Protein AF-K1RQ44-F1 (afdb_monomer_lite)

Organism: NCBI:txid408170

InterPro domains:
  IPR000559 Formate-tetrahydrofolate ligase, FTHFS [PF01268] (1-131)
  IPR027417 P-loop containing nucleoside triphosphate hydrolase [SSF52540] (2-132)

Radius of gyration: 17.55 Å; chains: 1; bounding box: 46×33×52 Å

Sequence (149 aa):
MAALLDNHIQQGNDLDIDTRQIVWKRCEDMNDRVLRNIVVGLGNKTDGFVREDHFVITVASEIMAILCLADDMKDLKERLSRIVVAYNYQGEPVTAGQLKAVGAMAALLKDAIKPNLIQTLEHTPALVHGGRLPTSLTDVTPSELLRQP

pLDDT: mean 89.93, std 17.21, range [30.59, 98.38]

Secondary structure (DSSP, 8-state):
-HHHHHHHHHTT-TT-EEEEEE-PPEEESS--SGGGSEEES-SSTTS---EEE-EEEGGGSHHHHHHHH-SSHHHHHHHHHH-EEEEETTSPEEETTTTT-HHHHHHHTTTTTSPEEEE-TT--EEEE-----TTSSSS--HHHHTT--

Structure (mmCIF, N/CA/C/O backbone):
data_AF-K1RQ44-F1
#
_entry.id   AF-K1RQ44-F1
#
loop_
_atom_site.group_PDB
_atom_site.id
_atom_site.type_symbol
_atom_site.label_atom_id
_atom_site.label_alt_id
_atom_site.label_comp_id
_atom_site.label_asym_id
_atom_site.label_entity_id
_atom_site.label_seq_id
_atom_site.pdbx_PDB_ins_code
_atom_site.Cartn_x
_atom_site.Cartn_y
_atom_site.Cartn_z
_atom_site.occupancy
_atom_site.B_iso_or_equiv
_atom_site.auth_seq_id
_atom_site.auth_comp_id
_atom_site.auth_asym_id
_atom_site.auth_atom_id
_atom_site.pdbx_PDB_model_num
ATOM 1 N N . MET A 1 1 ? 2.047 1.787 3.951 1.00 93.69 1 MET A N 1
ATOM 2 C CA . MET A 1 1 ? 0.630 2.203 4.002 1.00 93.69 1 MET A CA 1
ATOM 3 C C . MET A 1 1 ? -0.096 1.596 5.198 1.00 93.69 1 MET A C 1
ATOM 5 O O . MET A 1 1 ? -0.408 2.357 6.097 1.00 93.69 1 MET A O 1
ATOM 9 N N . ALA A 1 2 ? -0.279 0.269 5.277 1.00 96.06 2 ALA A N 1
ATOM 10 C CA . ALA A 1 2 ? -1.012 -0.396 6.374 1.00 96.06 2 ALA A CA 1
ATOM 11 C C . ALA A 1 2 ? -0.629 0.090 7.789 1.00 96.06 2 ALA A C 1
ATOM 13 O O . ALA A 1 2 ? -1.496 0.480 8.558 1.00 96.06 2 ALA A O 1
ATOM 14 N N . ALA A 1 3 ? 0.672 0.183 8.091 1.00 96.38 3 ALA A N 1
ATOM 15 C CA . ALA A 1 3 ? 1.144 0.691 9.383 1.00 96.38 3 ALA A CA 1
ATOM 16 C C . ALA A 1 3 ? 0.717 2.145 9.682 1.00 96.38 3 ALA A C 1
ATOM 18 O O . ALA A 1 3 ? 0.407 2.464 10.823 1.00 96.38 3 ALA A O 1
ATOM 19 N N . LEU A 1 4 ? 0.671 3.025 8.671 1.00 97.12 4 LEU A N 1
ATOM 20 C CA . LEU A 1 4 ? 0.199 4.407 8.846 1.00 97.12 4 LEU A CA 1
ATOM 21 C C . LEU A 1 4 ? -1.306 4.455 9.111 1.00 97.12 4 LEU A C 1
ATOM 23 O O . LEU A 1 4 ? -1.746 5.282 9.900 1.00 97.12 4 LEU A O 1
ATOM 27 N N . LEU A 1 5 ? -2.075 3.569 8.473 1.00 97.06 5 LEU A N 1
ATOM 28 C CA . LEU A 1 5 ? -3.517 3.463 8.680 1.00 97.06 5 LEU A CA 1
ATOM 29 C C . LEU A 1 5 ? -3.841 3.016 10.110 1.00 97.06 5 LEU A C 1
ATOM 31 O O . LEU A 1 5 ? -4.581 3.708 10.801 1.00 97.06 5 LEU A O 1
ATOM 35 N N . ASP A 1 6 ? -3.235 1.925 10.586 1.00 96.31 6 ASP A N 1
ATOM 36 C CA . ASP A 1 6 ? -3.486 1.454 11.955 1.00 96.31 6 ASP A CA 1
ATOM 37 C C . ASP A 1 6 ? -2.969 2.465 12.998 1.00 96.31 6 ASP A C 1
ATOM 39 O O . ASP A 1 6 ? -3.625 2.699 14.011 1.00 96.31 6 ASP A O 1
ATOM 43 N N . ASN A 1 7 ? -1.843 3.141 12.729 1.00 96.19 7 ASN A N 1
ATOM 44 C CA . ASN A 1 7 ? -1.347 4.204 13.604 1.00 96.19 7 ASN A CA 1
ATOM 45 C C . ASN A 1 7 ? -2.284 5.423 13.641 1.00 96.19 7 ASN A C 1
ATOM 47 O O . ASN A 1 7 ? -2.490 5.989 14.707 1.00 96.19 7 ASN A O 1
ATOM 51 N N . HIS A 1 8 ? -2.871 5.832 12.513 1.00 97.25 8 HIS A N 1
ATOM 52 C CA . HIS A 1 8 ? -3.859 6.920 12.490 1.00 97.25 8 HIS A CA 1
ATOM 53 C C . HIS A 1 8 ? -5.060 6.604 13.383 1.00 97.25 8 HIS A C 1
ATOM 55 O O . HIS A 1 8 ? -5.479 7.439 14.184 1.00 97.25 8 HIS A O 1
ATOM 61 N N . ILE A 1 9 ? -5.560 5.370 13.298 1.00 96.44 9 ILE A N 1
ATOM 62 C CA . ILE A 1 9 ? -6.662 4.895 14.138 1.00 96.44 9 ILE A CA 1
ATOM 63 C C . ILE A 1 9 ? -6.239 4.900 15.618 1.00 96.44 9 ILE A C 1
ATOM 65 O O . ILE A 1 9 ? -6.973 5.398 16.468 1.00 96.44 9 ILE A O 1
ATOM 69 N N . GLN A 1 10 ? -5.026 4.428 15.927 1.00 95.31 10 GLN A N 1
ATOM 70 C CA . GLN A 1 10 ? -4.479 4.410 17.290 1.00 95.31 10 GLN A CA 1
ATOM 71 C C . GLN A 1 10 ? -4.344 5.804 17.920 1.00 95.31 10 GLN A C 1
ATOM 73 O O . GLN A 1 10 ? -4.559 5.955 19.121 1.00 95.31 10 GLN A O 1
ATOM 78 N N . GLN A 1 11 ? -3.968 6.815 17.134 1.00 95.44 11 GLN A N 1
ATOM 79 C CA . GLN A 1 11 ? -3.633 8.153 17.637 1.00 95.44 11 GLN A CA 1
ATOM 80 C C . GLN A 1 11 ? -4.834 9.102 17.766 1.00 95.44 11 GLN A C 1
ATOM 82 O O . GLN A 1 11 ? -4.649 10.253 18.152 1.00 95.44 11 GLN A O 1
ATOM 87 N N . GLY A 1 12 ? -6.051 8.642 17.473 1.00 94.81 12 GLY A N 1
ATOM 88 C CA . GLY A 1 12 ? -7.263 9.454 17.625 1.00 94.81 12 GLY A CA 1
ATOM 89 C C . GLY A 1 12 ? -8.326 9.203 16.565 1.00 94.81 12 GLY A C 1
ATOM 90 O O . GLY A 1 12 ? -9.487 9.512 16.803 1.00 94.81 12 GLY A O 1
ATOM 91 N N . ASN A 1 13 ? -7.953 8.582 15.440 1.00 96.75 13 ASN A N 1
ATOM 92 C CA . ASN A 1 13 ? -8.856 8.280 14.334 1.00 96.75 13 ASN A CA 1
ATOM 93 C C . ASN A 1 13 ? -9.633 9.507 13.818 1.00 96.75 13 ASN A C 1
ATOM 95 O O . ASN A 1 13 ? -10.821 9.407 13.544 1.00 96.75 13 ASN A O 1
ATOM 99 N N . ASP A 1 14 ? -8.965 10.647 13.610 1.00 97.50 14 ASP A N 1
ATOM 100 C CA . ASP A 1 14 ? -9.595 11.916 13.175 1.00 97.50 14 ASP A CA 1
ATOM 101 C C . ASP A 1 14 ? -10.368 11.843 11.836 1.00 97.50 14 ASP A C 1
ATOM 103 O O . ASP A 1 14 ? -10.993 12.814 11.422 1.00 97.50 14 ASP A O 1
ATOM 107 N N . LEU A 1 15 ? -10.274 10.719 11.116 1.00 97.38 15 LEU A N 1
ATOM 108 C CA . LEU A 1 15 ? -10.978 10.468 9.851 1.00 97.38 15 LEU A CA 1
ATOM 109 C C . LEU A 1 15 ? -12.183 9.532 10.036 1.00 97.38 15 LEU A C 1
ATOM 111 O O . LEU A 1 15 ? -12.758 9.096 9.042 1.00 97.38 15 LEU A O 1
ATOM 115 N N . ASP A 1 16 ? -12.522 9.194 11.284 1.00 97.69 16 ASP A N 1
ATOM 116 C CA . ASP A 1 16 ? -13.648 8.339 11.657 1.00 97.69 16 ASP A CA 1
ATOM 117 C C . ASP A 1 16 ? -13.669 7.000 10.899 1.00 97.69 16 ASP A C 1
ATOM 119 O O . ASP A 1 16 ? -14.726 6.489 10.532 1.00 97.69 16 ASP A O 1
ATOM 123 N N . ILE A 1 17 ? -12.487 6.415 10.653 1.00 98.00 17 ILE A N 1
ATOM 124 C CA . ILE A 1 17 ? -12.346 5.151 9.921 1.00 98.00 17 ILE A CA 1
ATOM 125 C C . ILE A 1 17 ? -13.078 4.044 10.684 1.00 98.00 17 ILE A C 1
ATOM 127 O O . ILE A 1 17 ? -12.800 3.818 11.867 1.00 98.00 17 ILE A O 1
ATOM 131 N N . ASP A 1 18 ? -13.960 3.320 9.993 1.00 97.00 18 ASP A N 1
ATOM 132 C CA . ASP A 1 18 ? -14.556 2.094 10.515 1.00 97.00 18 ASP A CA 1
ATOM 133 C C . ASP A 1 18 ? -13.558 0.945 10.321 1.00 97.00 18 ASP A C 1
ATOM 135 O O . ASP A 1 18 ? -13.212 0.572 9.197 1.00 97.00 18 ASP A O 1
ATOM 139 N N . THR A 1 19 ? -13.089 0.353 11.422 1.00 94.81 19 THR A N 1
ATOM 140 C CA . THR A 1 19 ? -12.097 -0.735 11.391 1.00 94.81 19 THR A CA 1
ATOM 141 C C . THR A 1 19 ? -12.602 -1.998 10.690 1.00 94.81 19 THR A C 1
ATOM 143 O O . THR A 1 19 ? -11.793 -2.837 10.295 1.00 94.81 19 THR A O 1
ATOM 146 N N . ARG A 1 20 ? -13.921 -2.125 10.501 1.00 94.69 20 ARG A N 1
ATOM 147 C CA . ARG A 1 20 ? -14.574 -3.216 9.762 1.00 94.69 20 ARG A CA 1
ATOM 148 C C . ARG A 1 20 ? -14.642 -2.950 8.258 1.00 94.69 20 ARG A C 1
ATOM 150 O O . ARG A 1 20 ? -14.945 -3.864 7.501 1.00 94.69 20 ARG A O 1
ATOM 157 N N . GLN A 1 21 ? -14.383 -1.715 7.825 1.00 95.94 21 GLN A N 1
ATOM 158 C CA . GLN A 1 21 ? -14.438 -1.290 6.423 1.00 95.94 21 GLN A CA 1
ATOM 159 C C . GLN A 1 21 ? -13.065 -0.855 5.887 1.00 95.94 21 GLN A C 1
ATOM 161 O O . GLN A 1 21 ? -12.964 -0.003 5.003 1.00 95.94 21 GLN A O 1
ATOM 166 N N . ILE A 1 22 ? -11.985 -1.449 6.401 1.00 96.19 22 ILE A N 1
ATOM 167 C CA . ILE A 1 22 ? -10.642 -1.292 5.838 1.00 96.19 22 ILE A CA 1
ATOM 168 C C . ILE A 1 22 ? -10.508 -2.237 4.644 1.00 96.19 22 ILE A C 1
ATOM 170 O O . ILE A 1 22 ? -10.526 -3.456 4.794 1.00 96.19 22 ILE A O 1
ATOM 174 N N . VAL A 1 23 ? -10.353 -1.669 3.449 1.00 95.50 23 VAL A N 1
ATOM 175 C CA . VAL A 1 23 ? -10.166 -2.436 2.206 1.00 95.50 23 VAL A CA 1
ATOM 176 C C . VAL A 1 23 ? -8.690 -2.680 1.889 1.00 95.50 23 VAL A C 1
ATOM 178 O O . VAL A 1 23 ? -8.352 -3.585 1.123 1.00 95.50 23 VAL A O 1
ATOM 181 N N . TRP A 1 24 ? -7.799 -1.887 2.489 1.00 95.88 24 TRP A N 1
ATOM 182 C CA . TRP A 1 24 ? -6.359 -2.007 2.310 1.00 95.88 24 TRP A CA 1
ATOM 183 C C . TRP A 1 24 ? -5.802 -3.267 2.975 1.00 95.88 24 TRP A C 1
ATOM 185 O O . TRP A 1 24 ? -5.866 -3.418 4.193 1.00 95.88 24 TRP A O 1
ATOM 195 N N . LYS A 1 25 ? -5.159 -4.123 2.178 1.00 93.94 25 LYS A N 1
ATOM 196 C CA . LYS A 1 25 ? -4.510 -5.359 2.639 1.00 93.94 25 LYS A CA 1
ATOM 197 C C . LYS A 1 25 ? -3.006 -5.166 2.831 1.00 93.94 25 LYS A C 1
ATOM 199 O O . LYS A 1 25 ? -2.375 -4.320 2.189 1.00 93.94 25 LYS A O 1
ATOM 204 N N . ARG A 1 26 ? -2.404 -5.967 3.709 1.00 97.00 26 ARG A N 1
ATOM 205 C CA . ARG A 1 26 ? -0.941 -6.085 3.817 1.00 97.00 26 ARG A CA 1
ATOM 206 C C . ARG A 1 26 ? -0.402 -6.925 2.658 1.00 97.00 26 ARG A C 1
ATOM 208 O O . ARG A 1 26 ? -1.161 -7.615 1.981 1.00 97.00 26 ARG A O 1
ATOM 215 N N . CYS A 1 27 ? 0.902 -6.864 2.404 1.00 95.75 27 CYS A N 1
ATOM 216 C CA . CYS A 1 27 ? 1.515 -7.692 1.373 1.00 95.75 27 CYS A CA 1
ATOM 217 C C . CYS A 1 27 ? 2.866 -8.263 1.789 1.00 95.75 27 CYS A C 1
ATOM 219 O O . CYS A 1 27 ? 3.605 -7.641 2.551 1.00 95.75 27 CYS A O 1
ATOM 221 N N . GLU A 1 28 ? 3.170 -9.432 1.240 1.00 96.31 28 GLU A N 1
ATOM 222 C CA . GLU A 1 28 ? 4.448 -10.126 1.362 1.00 96.31 28 GLU A CA 1
ATOM 223 C C . GLU A 1 28 ? 4.728 -10.859 0.047 1.00 96.31 28 GLU A C 1
ATOM 225 O O . GLU A 1 28 ? 3.807 -11.366 -0.590 1.00 96.31 28 GLU A O 1
ATOM 230 N N . ASP A 1 29 ? 5.982 -10.913 -0.398 1.00 95.50 29 ASP A N 1
ATOM 231 C CA . ASP A 1 29 ? 6.342 -11.596 -1.646 1.00 95.50 29 ASP A CA 1
ATOM 232 C C . ASP A 1 29 ? 6.654 -13.079 -1.420 1.00 95.50 29 ASP A C 1
ATOM 234 O O . ASP A 1 29 ? 7.691 -13.570 -1.836 1.00 95.50 29 ASP A O 1
ATOM 238 N N . MET A 1 30 ? 5.780 -13.783 -0.701 1.00 95.00 30 MET A N 1
ATOM 239 C CA . MET A 1 30 ? 5.920 -15.202 -0.376 1.00 95.00 30 MET A CA 1
ATOM 240 C C . MET A 1 30 ? 4.592 -15.927 -0.592 1.00 95.00 30 MET A C 1
ATOM 242 O O . MET A 1 30 ? 3.510 -15.374 -0.396 1.00 95.00 30 MET A O 1
ATOM 246 N N . ASN A 1 31 ? 4.667 -17.206 -0.961 1.00 94.56 31 ASN A N 1
ATOM 247 C CA . ASN A 1 31 ? 3.493 -18.070 -1.101 1.00 94.56 31 ASN A CA 1
ATOM 248 C C . ASN A 1 31 ? 3.017 -18.596 0.264 1.00 94.56 31 ASN A C 1
ATOM 250 O O . ASN A 1 31 ? 2.933 -19.808 0.478 1.00 94.56 31 ASN A O 1
ATOM 254 N N . ASP A 1 32 ? 2.690 -17.686 1.181 1.00 94.12 32 ASP A N 1
ATOM 255 C CA . ASP A 1 32 ? 2.196 -18.030 2.511 1.00 94.12 32 ASP A CA 1
ATOM 256 C C . ASP A 1 32 ? 0.660 -18.038 2.550 1.00 94.12 32 ASP A C 1
ATOM 258 O O . ASP A 1 32 ? -0.021 -17.012 2.537 1.00 94.12 32 ASP A O 1
ATOM 262 N N . ARG A 1 33 ? 0.084 -19.243 2.584 1.00 94.19 33 ARG A N 1
ATOM 263 C CA . ARG A 1 33 ? -1.373 -19.421 2.642 1.00 94.19 33 ARG A CA 1
ATOM 264 C C . ARG A 1 33 ? -1.964 -19.112 4.018 1.00 94.19 33 ARG A C 1
ATOM 266 O O . ARG A 1 33 ? -3.171 -18.898 4.095 1.00 94.19 33 ARG A O 1
ATOM 273 N N . VAL A 1 34 ? -1.159 -19.163 5.081 1.00 96.88 34 VAL A N 1
ATOM 274 C CA . VAL A 1 34 ? -1.626 -19.036 6.469 1.00 96.88 34 VAL A CA 1
ATOM 275 C C . VAL A 1 34 ? -1.978 -17.582 6.775 1.00 96.88 34 VAL A C 1
ATOM 277 O O . VAL A 1 34 ? -2.941 -17.325 7.488 1.00 96.88 34 VAL A O 1
ATOM 280 N N . LEU A 1 35 ? -1.294 -16.628 6.137 1.00 96.50 35 LEU A N 1
ATOM 281 C CA . LEU A 1 35 ? -1.552 -15.191 6.281 1.00 96.50 35 LEU A CA 1
ATOM 282 C C . LEU A 1 35 ? -2.771 -14.680 5.493 1.00 96.50 35 LEU A C 1
ATOM 284 O O . LEU A 1 35 ? -3.055 -13.479 5.483 1.00 96.50 35 LEU A O 1
ATOM 288 N N . ARG A 1 36 ? -3.516 -15.571 4.824 1.00 92.62 36 ARG A N 1
ATOM 289 C CA . ARG A 1 36 ? -4.698 -15.179 4.047 1.00 92.62 36 ARG A CA 1
ATOM 290 C C . ARG A 1 36 ? -5.814 -14.621 4.907 1.00 92.62 36 ARG A C 1
ATOM 292 O O . ARG A 1 36 ? -6.514 -13.766 4.399 1.00 92.62 36 ARG A O 1
ATOM 299 N N . ASN A 1 37 ? -5.991 -15.097 6.138 1.00 94.88 37 ASN A N 1
ATOM 300 C CA . ASN A 1 37 ? -6.976 -14.583 7.088 1.00 94.88 37 ASN A CA 1
ATOM 301 C C . ASN A 1 37 ? -6.311 -14.526 8.459 1.00 94.88 37 ASN A C 1
ATOM 303 O O . ASN A 1 37 ? -5.936 -15.566 9.002 1.00 94.88 37 ASN A O 1
ATOM 307 N N . ILE A 1 38 ? -6.152 -13.326 9.000 1.00 96.81 38 ILE A N 1
ATOM 308 C CA . ILE A 1 38 ? -5.497 -13.109 10.287 1.00 96.81 38 ILE A CA 1
ATOM 309 C C . ILE A 1 38 ? -6.293 -12.121 11.130 1.00 96.81 38 ILE A C 1
ATOM 311 O O . ILE A 1 38 ? -7.119 -11.365 10.623 1.00 96.81 38 ILE A O 1
ATOM 315 N N . VAL A 1 39 ? -5.991 -12.101 12.424 1.00 96.81 39 VAL A N 1
ATOM 316 C CA . VAL A 1 39 ? -6.429 -11.047 13.339 1.00 96.81 39 VAL A CA 1
ATOM 317 C C . VAL A 1 39 ? -5.191 -10.276 13.778 1.00 96.81 39 VAL A C 1
ATOM 319 O O . VAL A 1 39 ? -4.215 -10.872 14.235 1.00 96.81 39 VAL A O 1
ATOM 322 N N . VAL A 1 40 ? -5.221 -8.956 13.615 1.00 96.31 40 VAL A N 1
ATOM 323 C CA . VAL A 1 40 ? -4.130 -8.042 13.995 1.00 96.31 40 VAL A CA 1
ATOM 324 C C . VAL A 1 40 ? -4.534 -7.190 15.195 1.00 96.31 40 VAL A C 1
ATOM 326 O O . VAL A 1 40 ? -5.703 -7.171 15.572 1.00 96.31 40 VAL A O 1
ATOM 329 N N . GLY A 1 41 ? -3.569 -6.492 15.803 1.00 94.06 41 GLY A N 1
ATOM 330 C CA . GLY A 1 41 ? -3.831 -5.573 16.919 1.00 94.06 41 GLY A CA 1
ATOM 331 C C . GLY A 1 41 ? -4.216 -6.264 18.230 1.00 94.06 41 GLY A C 1
ATOM 332 O O . GLY A 1 41 ? -4.830 -5.643 19.091 1.00 94.06 41 GLY A O 1
ATOM 333 N N . LEU A 1 42 ? -3.894 -7.555 18.378 1.00 95.25 42 LEU A N 1
ATOM 334 C CA . LEU A 1 42 ? -4.014 -8.278 19.646 1.00 95.25 42 LEU A CA 1
ATOM 335 C C . LEU A 1 42 ? -2.924 -7.824 20.626 1.00 95.25 42 LEU A C 1
ATOM 337 O O . LEU A 1 42 ? -1.820 -7.481 20.209 1.00 95.25 42 LEU A O 1
ATOM 341 N N . GLY A 1 43 ? -3.213 -7.907 21.926 1.00 94.00 43 GLY A N 1
ATOM 342 C CA . GLY A 1 43 ? -2.271 -7.557 22.988 1.00 94.00 43 GLY A CA 1
ATOM 343 C C . GLY A 1 43 ? -2.817 -6.469 23.905 1.00 94.00 43 GLY A C 1
ATOM 344 O O . GLY A 1 43 ? -3.982 -6.501 24.306 1.00 94.00 43 GLY A O 1
ATOM 345 N N . ASN A 1 44 ? -1.956 -5.527 24.271 1.00 93.19 44 ASN A N 1
ATOM 346 C CA . ASN A 1 44 ? -2.286 -4.393 25.121 1.00 93.19 44 ASN A CA 1
ATOM 347 C C . ASN A 1 44 ? -2.993 -3.287 24.331 1.00 93.19 44 ASN A C 1
ATOM 349 O O . ASN A 1 44 ? -2.902 -3.195 23.112 1.00 93.19 44 ASN A O 1
ATOM 353 N N . LYS A 1 45 ? -3.609 -2.345 25.054 1.00 88.81 45 LYS A N 1
ATOM 354 C CA . LYS A 1 45 ? -4.253 -1.151 24.474 1.00 88.81 45 LYS A CA 1
ATOM 355 C C . LYS A 1 45 ? -3.326 -0.320 23.565 1.00 88.81 45 LYS A C 1
ATOM 357 O O . LYS A 1 45 ? -3.801 0.422 22.711 1.00 88.81 45 LYS A O 1
ATOM 362 N N . THR A 1 46 ? -2.014 -0.391 23.779 1.00 90.19 46 THR A N 1
ATOM 363 C CA . THR A 1 46 ? -1.005 0.323 22.983 1.00 90.19 46 THR A CA 1
ATOM 364 C C . THR A 1 46 ? -0.631 -0.386 21.684 1.00 90.19 46 THR A C 1
ATOM 366 O O . THR A 1 46 ? -0.003 0.241 20.838 1.00 90.19 46 THR A O 1
ATOM 369 N N . ASP A 1 47 ? -1.002 -1.659 21.525 1.00 90.31 47 ASP A N 1
ATOM 370 C CA . ASP A 1 47 ? -0.572 -2.503 20.402 1.00 90.31 47 ASP A CA 1
ATOM 371 C C . ASP A 1 47 ? -1.491 -2.359 19.174 1.00 90.31 47 ASP A C 1
ATOM 373 O O . ASP A 1 47 ? -1.158 -2.826 18.083 1.00 90.31 47 ASP A O 1
ATOM 377 N N . GLY A 1 48 ? -2.623 -1.664 19.329 1.00 89.38 48 GLY A N 1
ATOM 378 C CA . GLY A 1 48 ? -3.539 -1.307 18.251 1.00 89.38 48 GLY A CA 1
ATOM 379 C C . GLY A 1 48 ? -4.992 -1.672 18.541 1.00 89.38 48 GLY A C 1
ATOM 380 O O . GLY A 1 48 ? -5.378 -1.983 19.669 1.00 89.38 48 GLY A O 1
ATOM 381 N N . PHE A 1 49 ? -5.799 -1.650 17.482 1.00 91.31 49 PHE A N 1
ATOM 382 C CA . PHE A 1 49 ? -7.188 -2.097 17.503 1.00 91.31 49 PHE A CA 1
ATOM 383 C C . PHE A 1 49 ? -7.314 -3.486 16.886 1.00 91.31 49 PHE A C 1
ATOM 385 O O . PHE A 1 49 ? -6.797 -3.740 15.796 1.00 91.31 49 PHE A O 1
ATOM 392 N N . VAL A 1 50 ? -8.044 -4.364 17.572 1.00 94.94 50 VAL A N 1
ATOM 393 C CA . VAL A 1 50 ? -8.308 -5.721 17.093 1.00 94.94 50 VAL A CA 1
ATOM 394 C C . VAL A 1 50 ? -9.217 -5.670 15.870 1.00 94.94 50 VAL A C 1
ATOM 396 O O . VAL A 1 50 ? -10.320 -5.125 15.937 1.00 94.94 50 VAL A O 1
ATOM 399 N N . ARG A 1 51 ? -8.765 -6.259 14.762 1.00 95.12 51 ARG A N 1
ATOM 400 C CA . ARG A 1 51 ? -9.553 -6.402 13.530 1.00 95.12 51 ARG A CA 1
ATOM 401 C C . ARG A 1 51 ? -9.069 -7.573 12.687 1.00 95.12 51 ARG A C 1
ATOM 403 O O . ARG A 1 51 ? -7.922 -8.009 12.816 1.00 95.12 51 ARG A O 1
ATOM 410 N N . GLU A 1 52 ? -9.935 -8.035 11.796 1.00 95.50 52 GLU A N 1
ATOM 411 C CA . GLU A 1 52 ? -9.554 -8.956 10.730 1.00 95.50 52 GLU A CA 1
ATOM 412 C C . GLU A 1 52 ? -8.688 -8.237 9.686 1.00 95.50 52 GLU A C 1
ATOM 414 O O . GLU A 1 52 ? -8.827 -7.031 9.440 1.00 95.50 52 GLU A O 1
ATOM 419 N N . ASP A 1 53 ? -7.744 -8.974 9.108 1.00 96.00 53 ASP A N 1
ATOM 420 C CA . ASP A 1 53 ? -6.877 -8.492 8.041 1.00 96.00 53 ASP A CA 1
ATOM 421 C C . ASP A 1 53 ? -6.405 -9.637 7.136 1.00 96.00 53 ASP A C 1
ATOM 423 O O . ASP A 1 53 ? -6.557 -10.822 7.449 1.00 96.00 53 ASP A O 1
ATOM 427 N N . HIS A 1 54 ? -5.804 -9.273 6.003 1.00 94.50 54 HIS A N 1
ATOM 428 C CA . HIS A 1 54 ? -5.335 -10.221 5.000 1.00 94.50 54 HIS A CA 1
ATOM 429 C C . HIS A 1 54 ? -3.977 -9.794 4.440 1.00 94.50 54 HIS A C 1
ATOM 431 O O . HIS A 1 54 ? -3.736 -8.605 4.206 1.00 94.50 54 HIS A O 1
ATOM 437 N N . PHE A 1 55 ? -3.132 -10.775 4.126 1.00 95.69 55 PHE A N 1
ATOM 438 C CA . PHE A 1 55 ? -1.977 -10.580 3.257 1.00 95.69 55 PHE A CA 1
ATOM 439 C C . PHE A 1 55 ? -2.292 -10.985 1.816 1.00 95.69 55 PHE A C 1
ATOM 441 O O . PHE A 1 55 ? -2.979 -11.975 1.552 1.00 95.69 55 PHE A O 1
ATOM 448 N N . VAL A 1 56 ? -1.749 -10.222 0.871 1.00 93.69 56 VAL A N 1
ATOM 449 C CA . VAL A 1 56 ? -1.703 -10.572 -0.552 1.00 93.69 56 VAL A CA 1
ATOM 450 C C . VAL A 1 56 ? -0.257 -10.696 -1.019 1.00 93.69 56 VAL A C 1
ATOM 452 O O . VAL A 1 56 ? 0.640 -10.079 -0.446 1.00 93.69 56 VAL A O 1
ATOM 455 N N . ILE A 1 57 ? -0.024 -11.453 -2.090 1.00 94.81 57 ILE A N 1
ATOM 456 C CA . ILE A 1 57 ? 1.294 -11.458 -2.725 1.00 94.81 57 ILE A CA 1
ATOM 457 C C . ILE A 1 57 ? 1.625 -10.047 -3.243 1.00 94.81 57 ILE A C 1
ATOM 459 O O . ILE A 1 57 ? 0.742 -9.366 -3.768 1.00 94.81 57 ILE A O 1
ATOM 463 N N . THR A 1 58 ? 2.869 -9.582 -3.106 1.00 94.50 58 THR A N 1
ATOM 464 C CA . THR A 1 58 ? 3.264 -8.191 -3.430 1.00 94.50 58 THR A CA 1
ATOM 465 C C . THR A 1 58 ? 2.853 -7.746 -4.839 1.00 94.50 58 THR A C 1
ATOM 467 O O . THR A 1 58 ? 2.391 -6.616 -5.023 1.00 94.50 58 THR A O 1
ATOM 470 N N . VAL A 1 59 ? 2.925 -8.644 -5.824 1.00 92.62 59 VAL A N 1
ATOM 471 C CA . VAL A 1 59 ? 2.512 -8.384 -7.217 1.00 92.62 59 VAL A CA 1
ATOM 472 C C . VAL A 1 59 ? 1.005 -8.151 -7.405 1.00 92.62 59 VAL A C 1
ATOM 474 O O . VAL A 1 59 ? 0.586 -7.596 -8.420 1.00 92.62 59 VAL A O 1
ATOM 477 N N . ALA A 1 60 ? 0.182 -8.541 -6.426 1.00 90.75 60 ALA A N 1
ATOM 478 C CA . ALA A 1 60 ? -1.250 -8.253 -6.387 1.00 90.75 60 ALA A CA 1
ATOM 479 C C . ALA A 1 60 ? -1.561 -6.847 -5.850 1.00 90.75 60 ALA A C 1
ATOM 481 O O . ALA A 1 60 ? -2.701 -6.397 -5.968 1.00 90.75 60 ALA A O 1
ATOM 482 N N . SER A 1 61 ? -0.591 -6.166 -5.231 1.00 93.19 61 SER A N 1
ATOM 483 C CA . SER A 1 61 ? -0.820 -4.862 -4.609 1.00 93.19 61 SER A CA 1
ATOM 484 C C . SER A 1 61 ? -1.170 -3.787 -5.639 1.00 93.19 61 SER A C 1
ATOM 486 O O . SER A 1 61 ? -0.620 -3.737 -6.741 1.00 93.19 61 SER A O 1
ATOM 488 N N . GLU A 1 62 ? -2.040 -2.859 -5.246 1.00 93.56 62 GLU A N 1
ATOM 489 C CA . GLU A 1 62 ? -2.350 -1.681 -6.061 1.00 93.56 62 GLU A CA 1
ATOM 490 C C . GLU A 1 62 ? -1.113 -0.790 -6.266 1.00 93.56 62 GLU A C 1
ATOM 492 O O . GLU A 1 62 ? -0.968 -0.163 -7.310 1.00 93.56 62 GLU A O 1
ATOM 497 N N . ILE A 1 63 ? -0.156 -0.808 -5.327 1.00 95.50 63 ILE A N 1
ATOM 498 C CA . ILE A 1 63 ? 1.135 -0.120 -5.484 1.00 95.50 63 ILE A CA 1
ATOM 499 C C . ILE A 1 63 ? 1.893 -0.661 -6.696 1.00 95.50 63 ILE A C 1
ATOM 501 O O . ILE A 1 63 ? 2.426 0.133 -7.466 1.00 95.50 63 ILE A O 1
ATOM 505 N N . MET A 1 64 ? 1.925 -1.984 -6.894 1.00 95.44 64 MET A N 1
ATOM 506 C CA . MET A 1 64 ? 2.569 -2.580 -8.067 1.00 95.44 64 MET A CA 1
ATOM 507 C C . MET A 1 64 ? 1.854 -2.173 -9.360 1.00 95.44 64 MET A C 1
ATOM 509 O O . MET A 1 64 ? 2.513 -1.842 -10.342 1.00 95.44 64 MET A O 1
ATOM 513 N N . ALA A 1 65 ? 0.517 -2.141 -9.358 1.00 94.38 65 ALA A N 1
ATOM 514 C CA . ALA A 1 65 ? -0.255 -1.663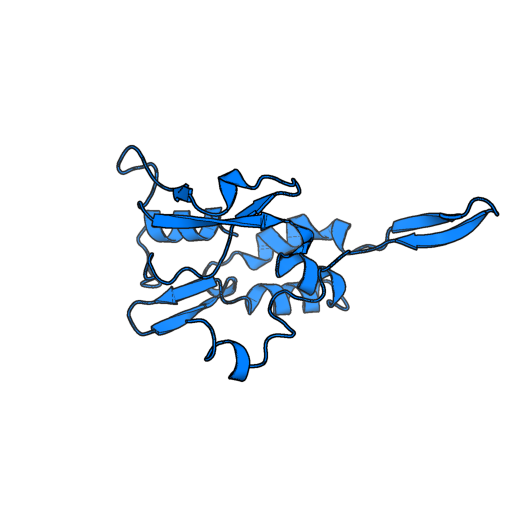 -10.505 1.00 94.38 65 ALA A CA 1
ATOM 515 C C . ALA A 1 65 ? 0.074 -0.201 -10.839 1.00 94.38 65 ALA A C 1
ATOM 517 O O . ALA A 1 65 ? 0.354 0.122 -11.988 1.00 94.38 65 ALA A O 1
ATOM 518 N N . ILE A 1 66 ? 0.107 0.664 -9.825 1.00 95.88 66 ILE A N 1
ATOM 519 C CA . ILE A 1 66 ? 0.442 2.081 -9.967 1.00 95.88 66 ILE A CA 1
ATOM 520 C C . ILE A 1 66 ? 1.883 2.266 -10.449 1.00 95.88 66 ILE A C 1
ATOM 522 O O . ILE A 1 66 ? 2.107 3.079 -11.336 1.00 95.88 66 ILE A O 1
ATOM 526 N N . LEU A 1 67 ? 2.843 1.493 -9.932 1.00 96.12 67 LEU A N 1
ATOM 527 C CA . LEU A 1 67 ? 4.233 1.528 -10.391 1.00 96.12 67 LEU A CA 1
ATOM 528 C C . LEU A 1 67 ? 4.349 1.170 -11.879 1.00 96.12 67 LEU A C 1
ATOM 530 O O . LEU A 1 67 ? 5.090 1.825 -12.599 1.00 96.12 67 LEU A O 1
ATOM 534 N N . CYS A 1 68 ? 3.598 0.165 -12.341 1.00 94.88 68 CYS A N 1
ATOM 535 C CA . CYS A 1 68 ? 3.627 -0.281 -13.738 1.00 94.88 68 CYS A CA 1
ATOM 536 C C . CYS A 1 68 ? 2.885 0.660 -14.706 1.00 94.88 68 CYS A C 1
ATOM 538 O O . CYS A 1 68 ? 3.089 0.555 -15.912 1.00 94.88 68 CYS A O 1
ATOM 540 N N . LEU A 1 69 ? 1.986 1.513 -14.201 1.00 94.44 69 LEU A N 1
ATOM 541 C CA . LEU A 1 69 ? 1.105 2.374 -15.004 1.00 94.44 69 LEU A CA 1
ATOM 542 C C . LEU A 1 69 ? 1.430 3.869 -14.890 1.00 94.44 69 LEU A C 1
ATOM 544 O O . LEU A 1 69 ? 0.759 4.671 -15.535 1.00 94.44 69 LEU A O 1
ATOM 548 N N . ALA A 1 70 ? 2.377 4.252 -14.034 1.00 96.56 70 ALA A N 1
ATOM 549 C CA . ALA A 1 70 ? 2.763 5.643 -13.852 1.00 96.56 70 ALA A CA 1
ATOM 550 C C . ALA A 1 70 ? 3.747 6.087 -14.938 1.00 96.56 70 ALA A C 1
ATOM 552 O O . ALA A 1 70 ? 4.753 5.418 -15.172 1.00 96.56 70 ALA A O 1
ATOM 553 N N . ASP A 1 71 ? 3.492 7.249 -15.539 1.00 95.81 71 ASP A N 1
ATOM 554 C CA . ASP A 1 71 ? 4.379 7.818 -16.565 1.00 95.81 71 ASP A CA 1
ATOM 555 C C . ASP A 1 71 ? 5.634 8.461 -15.954 1.00 95.81 71 ASP A C 1
ATOM 557 O O . ASP A 1 71 ? 6.731 8.412 -16.514 1.00 95.81 71 ASP A O 1
ATOM 561 N N . ASP A 1 72 ? 5.479 9.079 -14.781 1.00 96.75 72 ASP A N 1
ATOM 562 C CA . ASP A 1 72 ? 6.554 9.747 -14.060 1.00 96.75 72 ASP A CA 1
ATOM 563 C C . ASP A 1 72 ? 6.289 9.805 -12.542 1.00 96.75 72 ASP A C 1
ATOM 565 O O . ASP A 1 72 ? 5.285 9.320 -12.019 1.00 96.75 72 ASP A O 1
ATOM 569 N N . MET A 1 73 ? 7.214 10.416 -11.794 1.00 97.62 73 MET A N 1
ATOM 570 C CA . MET A 1 73 ? 7.114 10.547 -10.335 1.00 97.62 73 MET A CA 1
ATOM 571 C C . MET A 1 73 ? 5.941 11.431 -9.876 1.00 97.62 73 MET A C 1
ATOM 573 O O . MET A 1 73 ? 5.473 11.291 -8.742 1.00 97.62 73 MET A O 1
ATOM 577 N N . LYS A 1 74 ? 5.488 12.377 -10.705 1.00 97.94 74 LYS A N 1
ATOM 578 C CA . LYS A 1 74 ? 4.331 13.219 -10.393 1.00 97.94 74 LYS A CA 1
ATOM 579 C C . LYS A 1 74 ? 3.052 12.399 -10.553 1.00 97.94 74 LYS A C 1
ATOM 581 O O . LYS A 1 74 ? 2.275 12.347 -9.600 1.00 97.94 74 LYS A O 1
ATOM 586 N N . ASP A 1 75 ? 2.894 11.694 -11.671 1.00 98.06 75 ASP A N 1
ATOM 587 C CA . ASP A 1 75 ? 1.761 10.792 -11.906 1.00 98.06 75 ASP A CA 1
ATOM 588 C C . ASP A 1 75 ? 1.717 9.663 -10.860 1.00 98.06 75 ASP A C 1
ATOM 590 O O . ASP A 1 75 ? 0.671 9.399 -10.265 1.00 98.06 75 ASP A O 1
ATOM 594 N N . LEU A 1 76 ? 2.872 9.084 -10.501 1.00 98.00 76 LEU A N 1
ATOM 595 C CA . LEU A 1 76 ? 2.977 8.105 -9.414 1.00 98.00 76 LEU A CA 1
ATOM 596 C C . LEU A 1 76 ? 2.367 8.652 -8.113 1.00 98.00 76 LEU A C 1
ATOM 598 O O . LEU A 1 76 ? 1.547 7.989 -7.480 1.00 98.00 76 LEU A O 1
ATOM 602 N N . LYS A 1 77 ? 2.732 9.875 -7.709 1.00 98.31 77 LYS A N 1
ATOM 603 C CA . LYS A 1 77 ? 2.206 10.507 -6.488 1.00 98.31 77 LYS A CA 1
ATOM 604 C C . LYS A 1 77 ? 0.705 10.781 -6.570 1.00 98.31 77 LYS A C 1
ATOM 606 O O . LYS A 1 77 ? 0.010 10.576 -5.577 1.00 98.31 77 LYS A O 1
ATOM 611 N N . GLU A 1 78 ? 0.207 11.228 -7.720 1.00 98.25 78 GLU A N 1
ATOM 612 C CA . GLU A 1 78 ? -1.222 11.488 -7.946 1.00 98.25 78 GLU A CA 1
ATOM 613 C C . GLU A 1 78 ? -2.057 10.201 -7.944 1.00 98.25 78 GLU A C 1
ATOM 615 O O . GLU A 1 78 ? -3.191 10.177 -7.468 1.00 98.25 78 GLU A O 1
ATOM 620 N N . ARG A 1 79 ? -1.514 9.093 -8.447 1.00 98.19 79 ARG A N 1
ATOM 621 C CA . ARG A 1 79 ? -2.158 7.778 -8.350 1.00 98.19 79 ARG A CA 1
ATOM 622 C C . ARG A 1 79 ? -2.138 7.255 -6.919 1.00 98.19 79 ARG A C 1
ATOM 624 O O . ARG A 1 79 ? -3.188 6.895 -6.400 1.00 98.19 79 ARG A O 1
ATOM 631 N N . LEU A 1 80 ? -0.982 7.305 -6.253 1.00 98.00 80 LEU A N 1
ATOM 632 C CA . LEU A 1 80 ? -0.843 6.897 -4.853 1.00 98.00 80 LEU A CA 1
ATOM 633 C C . LEU A 1 80 ? -1.771 7.684 -3.916 1.00 98.00 80 LEU A C 1
ATOM 635 O O . LEU A 1 80 ? -2.247 7.122 -2.937 1.00 98.00 80 LEU A O 1
ATOM 639 N N . SER A 1 81 ? -2.032 8.969 -4.183 1.00 98.25 81 SER A N 1
ATOM 640 C CA . SER A 1 81 ? -2.910 9.791 -3.339 1.00 98.25 81 SER A CA 1
ATOM 641 C C . SER A 1 81 ? -4.384 9.401 -3.424 1.00 98.25 81 SER A C 1
ATOM 643 O O . SER A 1 81 ? -5.095 9.568 -2.435 1.00 98.25 81 SER A O 1
ATOM 645 N N . ARG A 1 82 ? -4.821 8.865 -4.570 1.00 97.69 82 ARG A N 1
ATOM 646 C CA . ARG A 1 82 ? -6.213 8.483 -4.853 1.00 97.69 82 ARG A CA 1
ATOM 647 C C . ARG A 1 82 ? -6.586 7.081 -4.379 1.00 97.69 82 ARG A C 1
ATOM 649 O O . ARG A 1 82 ? -7.766 6.753 -4.401 1.00 97.69 82 ARG A O 1
ATOM 656 N N . ILE A 1 83 ? -5.613 6.281 -3.942 1.00 97.38 83 ILE A N 1
ATOM 657 C CA . ILE A 1 83 ? -5.857 4.948 -3.381 1.00 97.38 83 ILE A CA 1
ATOM 658 C C . ILE A 1 83 ? -6.859 5.063 -2.232 1.00 97.38 83 ILE A C 1
ATOM 660 O O . ILE A 1 83 ? -6.580 5.747 -1.242 1.00 97.38 83 ILE A O 1
ATOM 664 N N . VAL A 1 84 ? -7.981 4.35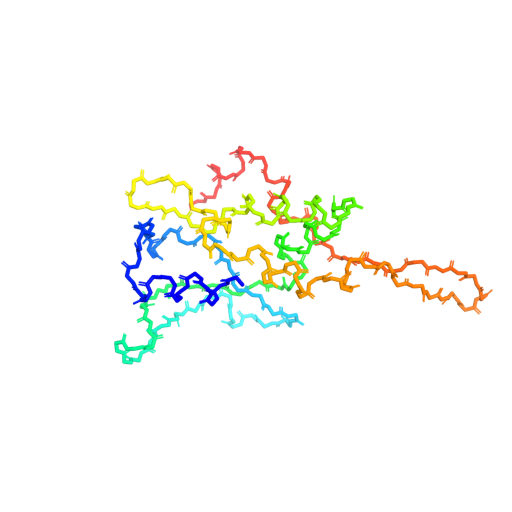6 -2.343 1.00 97.69 84 VAL A N 1
ATOM 665 C CA . VAL A 1 84 ? -8.945 4.183 -1.252 1.00 97.69 84 VAL A CA 1
ATOM 666 C C . VAL A 1 84 ? -8.442 3.070 -0.343 1.00 97.69 84 VAL A C 1
ATOM 668 O O . VAL A 1 84 ? -8.164 1.962 -0.793 1.00 97.69 84 VAL A O 1
ATOM 671 N N . VAL A 1 85 ? -8.306 3.367 0.946 1.00 97.69 85 VAL A N 1
ATOM 672 C CA . VAL A 1 85 ? -7.742 2.427 1.926 1.00 97.69 85 VAL A CA 1
ATOM 673 C C . VAL A 1 85 ? -8.766 1.928 2.937 1.00 97.69 85 VAL A C 1
ATOM 675 O O . VAL A 1 85 ? -8.600 0.837 3.485 1.00 97.69 85 VAL A O 1
ATOM 678 N N . ALA A 1 86 ? -9.823 2.698 3.175 1.00 97.88 86 ALA A N 1
ATOM 679 C CA . ALA A 1 86 ? -10.918 2.349 4.067 1.00 97.88 86 ALA A CA 1
ATOM 680 C C . ALA A 1 86 ? -12.150 3.214 3.770 1.00 97.88 86 ALA A C 1
ATOM 682 O O . ALA A 1 86 ? -12.083 4.127 2.944 1.00 97.88 86 ALA A O 1
ATOM 683 N N . TYR A 1 87 ? -13.235 2.956 4.489 1.00 98.19 87 TYR A N 1
ATOM 684 C CA . TYR A 1 87 ? -14.401 3.829 4.572 1.00 98.19 87 TYR A CA 1
ATOM 685 C C . TYR A 1 87 ? -14.606 4.293 6.019 1.00 98.19 87 TYR A C 1
ATOM 687 O O . TYR A 1 87 ? -14.247 3.585 6.967 1.00 98.19 87 TYR A O 1
ATOM 695 N N . ASN A 1 88 ? -15.135 5.503 6.194 1.00 97.94 88 ASN A N 1
ATOM 696 C CA . ASN A 1 88 ? -15.510 6.015 7.512 1.00 97.94 88 ASN A CA 1
ATOM 697 C C . ASN A 1 88 ? -16.898 5.506 7.941 1.00 97.94 88 ASN A C 1
ATOM 699 O O . ASN A 1 88 ? -17.605 4.857 7.168 1.00 97.94 88 ASN A O 1
ATOM 703 N N . TYR A 1 89 ? -17.318 5.812 9.170 1.00 97.50 89 TYR A N 1
ATOM 704 C CA . TYR A 1 89 ? -18.639 5.415 9.682 1.00 97.50 89 TYR A CA 1
ATOM 705 C C . TYR A 1 89 ? -19.826 5.980 8.878 1.00 97.50 89 TYR A C 1
ATOM 707 O O . TYR A 1 89 ? -20.937 5.458 8.980 1.00 97.50 89 TYR A O 1
ATOM 715 N N . GLN A 1 90 ? -19.608 7.025 8.077 1.00 97.44 90 GLN A N 1
ATOM 716 C CA . GLN A 1 90 ? -20.593 7.610 7.165 1.00 97.44 90 GLN A CA 1
ATOM 717 C C . GLN A 1 90 ? -20.591 6.941 5.775 1.00 97.44 90 GLN A C 1
ATOM 719 O O . GLN A 1 90 ? -21.431 7.270 4.939 1.00 97.44 90 GLN A O 1
ATOM 724 N N . GLY A 1 91 ? -19.689 5.986 5.527 1.00 96.12 91 GLY A N 1
ATOM 725 C CA . GLY A 1 91 ? -19.538 5.293 4.246 1.00 96.12 91 GLY A CA 1
ATOM 726 C C . GLY A 1 91 ? -18.758 6.086 3.193 1.00 96.12 91 GLY A C 1
ATOM 727 O O . GLY A 1 91 ? -18.779 5.731 2.014 1.00 96.12 91 GLY A O 1
ATOM 728 N N . GLU A 1 92 ? -18.072 7.158 3.584 1.00 97.94 92 GLU A N 1
ATOM 729 C CA . GLU A 1 92 ? -17.251 7.969 2.688 1.00 97.94 92 GLU A CA 1
ATOM 730 C C . GLU A 1 92 ? -15.854 7.348 2.530 1.00 97.94 92 GLU A C 1
ATOM 732 O O . GLU A 1 92 ? -15.281 6.842 3.503 1.00 97.94 92 GLU A O 1
ATOM 737 N N . PRO A 1 93 ? -15.274 7.369 1.316 1.00 98.19 93 PRO A N 1
ATOM 738 C CA . PRO A 1 93 ? -13.967 6.780 1.072 1.00 98.19 93 PRO A CA 1
ATOM 739 C C . PRO A 1 93 ? -12.858 7.592 1.746 1.00 98.19 93 PRO A C 1
ATOM 741 O O . PRO A 1 93 ? -12.749 8.806 1.570 1.00 98.19 93 PRO A O 1
ATOM 744 N N . VAL A 1 94 ? -11.972 6.889 2.447 1.00 98.31 94 VAL A N 1
ATOM 745 C CA . VAL A 1 94 ? -10.745 7.441 3.020 1.00 98.31 94 VAL A CA 1
ATOM 746 C C . VAL A 1 94 ? -9.564 7.051 2.143 1.00 98.31 94 VAL A C 1
ATOM 748 O O . VAL A 1 94 ? -9.332 5.875 1.854 1.00 98.31 94 VAL A O 1
ATOM 751 N N . THR A 1 95 ? -8.799 8.052 1.721 1.00 98.38 95 THR A N 1
ATOM 752 C CA . THR A 1 95 ? -7.691 7.907 0.777 1.00 98.38 95 THR A CA 1
ATOM 753 C C . THR A 1 95 ? -6.322 7.935 1.453 1.00 98.38 95 THR A C 1
ATOM 755 O O . THR A 1 95 ? -6.126 8.532 2.516 1.00 98.38 95 THR A O 1
ATOM 758 N N . ALA A 1 96 ? -5.317 7.353 0.797 1.00 97.94 96 ALA A N 1
ATOM 759 C CA . ALA A 1 96 ? -3.926 7.441 1.246 1.00 97.94 96 ALA A CA 1
ATOM 760 C C . ALA A 1 96 ? -3.398 8.893 1.277 1.00 97.94 96 ALA A C 1
ATOM 762 O O . ALA A 1 96 ? -2.496 9.211 2.061 1.00 97.94 96 ALA A O 1
ATOM 763 N N . GLY A 1 97 ? -3.971 9.786 0.457 1.00 97.81 97 GLY A N 1
ATOM 764 C CA . GLY A 1 97 ? -3.724 11.227 0.509 1.00 97.81 97 GLY A CA 1
ATOM 765 C C . GLY A 1 97 ? -4.150 11.860 1.837 1.00 97.81 97 GLY A C 1
ATOM 766 O O . GLY A 1 97 ? -3.356 12.581 2.443 1.00 97.81 97 GLY A O 1
ATOM 767 N N . GLN A 1 98 ? -5.352 11.539 2.330 1.00 98.00 98 GLN A N 1
ATOM 768 C CA . GLN A 1 98 ? -5.865 12.041 3.618 1.00 98.00 98 GLN A CA 1
ATOM 769 C C . GLN A 1 98 ? -5.017 11.564 4.807 1.00 98.00 98 GLN A C 1
ATOM 771 O O . GLN A 1 98 ? -4.812 12.316 5.757 1.00 98.00 98 GLN A O 1
ATOM 776 N N . LEU A 1 99 ? -4.428 10.368 4.709 1.00 97.19 99 LEU A N 1
ATOM 777 C CA . LEU A 1 99 ? -3.487 9.821 5.698 1.00 97.19 99 LEU A CA 1
ATOM 778 C C . LEU A 1 99 ? -2.044 10.332 5.545 1.00 97.19 99 LEU A C 1
ATOM 780 O O . LEU A 1 99 ? -1.139 9.848 6.225 1.00 97.19 99 LEU A O 1
ATOM 784 N N . LYS A 1 100 ? -1.795 11.290 4.640 1.00 96.94 100 LYS A N 1
ATOM 785 C CA . LYS A 1 100 ? -0.472 11.893 4.384 1.00 96.94 100 LYS A CA 1
ATOM 786 C C . LYS A 1 100 ? 0.622 10.864 4.042 1.00 96.94 100 LYS A C 1
ATOM 788 O O . LYS A 1 100 ? 1.810 11.117 4.238 1.00 96.94 100 LYS A O 1
ATOM 793 N N . ALA A 1 101 ? 0.246 9.714 3.477 1.00 97.19 101 ALA A N 1
ATOM 794 C CA . ALA A 1 101 ? 1.163 8.601 3.214 1.00 97.19 101 ALA A CA 1
ATOM 795 C C . ALA A 1 101 ? 1.963 8.744 1.905 1.00 97.19 101 ALA A C 1
ATOM 797 O O . ALA A 1 101 ? 3.000 8.101 1.725 1.00 97.19 101 ALA A O 1
ATOM 798 N N . VAL A 1 102 ? 1.495 9.588 0.982 1.00 98.00 102 VAL A N 1
ATOM 799 C CA . VAL A 1 102 ? 1.984 9.681 -0.406 1.00 98.00 102 VAL A CA 1
ATOM 800 C C . VAL A 1 102 ? 3.473 10.004 -0.486 1.00 98.00 102 VAL A C 1
ATOM 802 O O . VAL A 1 102 ? 4.200 9.363 -1.240 1.00 98.00 102 VAL A O 1
ATOM 805 N N . GLY A 1 103 ? 3.945 10.972 0.305 1.00 96.81 103 GLY A N 1
ATOM 806 C CA . GLY A 1 103 ? 5.352 11.377 0.295 1.00 96.81 103 GLY A CA 1
ATOM 807 C C . GLY A 1 103 ? 6.288 10.239 0.700 1.00 96.81 103 GLY A C 1
ATOM 808 O O . GLY A 1 103 ? 7.285 9.995 0.023 1.00 96.81 103 GLY A O 1
ATOM 809 N N . ALA A 1 104 ? 5.929 9.506 1.757 1.00 97.50 104 ALA A N 1
ATOM 810 C CA . ALA A 1 104 ? 6.702 8.368 2.241 1.00 97.50 104 ALA A CA 1
ATOM 811 C C . ALA A 1 104 ? 6.699 7.205 1.236 1.00 97.50 104 ALA A C 1
ATOM 813 O O . ALA A 1 104 ? 7.752 6.644 0.945 1.00 97.50 104 ALA A O 1
ATOM 814 N N . MET A 1 105 ? 5.541 6.878 0.651 1.00 97.81 105 MET A N 1
ATOM 815 C CA . MET A 1 105 ? 5.451 5.832 -0.376 1.00 97.81 105 MET A CA 1
ATOM 816 C C . MET A 1 105 ? 6.265 6.188 -1.625 1.00 97.81 105 MET A C 1
ATOM 818 O O . MET A 1 105 ? 7.044 5.370 -2.104 1.00 97.81 105 MET A O 1
ATOM 822 N N . ALA A 1 106 ? 6.150 7.423 -2.118 1.00 97.56 106 ALA A N 1
ATOM 823 C CA . ALA A 1 106 ? 6.911 7.880 -3.278 1.00 97.56 106 ALA A CA 1
ATOM 824 C C . ALA A 1 106 ? 8.425 7.905 -3.014 1.00 97.56 106 ALA A C 1
ATOM 826 O O . ALA A 1 106 ? 9.206 7.604 -3.912 1.00 97.56 106 ALA A O 1
ATOM 827 N N . ALA A 1 107 ? 8.852 8.229 -1.788 1.00 97.75 107 ALA A N 1
ATOM 828 C CA . ALA A 1 107 ? 10.261 8.171 -1.408 1.00 97.75 107 ALA A CA 1
ATOM 829 C C . ALA A 1 107 ? 10.816 6.739 -1.484 1.00 97.75 107 ALA A C 1
ATOM 831 O O . ALA A 1 107 ? 11.902 6.545 -2.025 1.00 97.75 107 ALA A O 1
ATOM 832 N N . LEU A 1 108 ? 10.054 5.742 -1.016 1.00 97.00 108 LEU A N 1
ATOM 833 C CA . LEU A 1 108 ? 10.434 4.325 -1.102 1.00 97.00 108 LEU A CA 1
ATOM 834 C C . LEU A 1 108 ? 10.472 3.803 -2.547 1.00 97.00 108 LEU A C 1
ATOM 836 O O . LEU A 1 108 ? 11.263 2.921 -2.862 1.00 97.00 108 LEU A O 1
ATOM 840 N N . LEU A 1 109 ? 9.647 4.362 -3.436 1.00 97.38 109 LEU A N 1
ATOM 841 C CA . LEU A 1 109 ? 9.552 3.956 -4.843 1.00 97.38 109 LEU A CA 1
ATOM 842 C C . LEU A 1 109 ? 10.452 4.770 -5.787 1.00 97.38 109 LEU A C 1
ATOM 844 O O . LEU A 1 109 ? 10.450 4.533 -6.994 1.00 97.38 109 LEU A O 1
ATOM 848 N N . LYS A 1 110 ? 11.230 5.725 -5.258 1.00 96.62 110 LYS A N 1
ATOM 849 C CA . LYS A 1 110 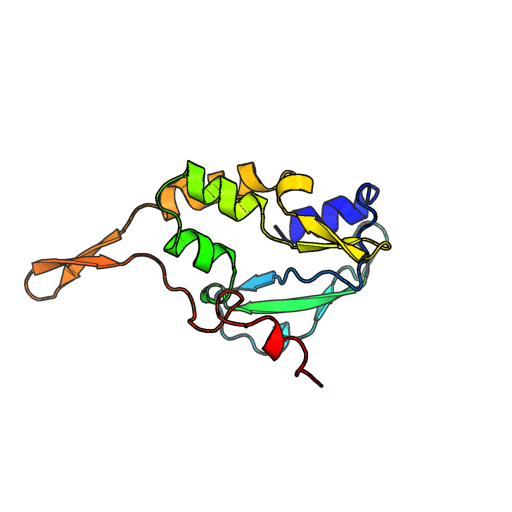? 11.998 6.694 -6.055 1.00 96.62 110 LYS A CA 1
ATOM 850 C C . LYS A 1 110 ? 12.943 6.043 -7.062 1.00 96.62 110 LYS A C 1
ATOM 852 O O . LYS A 1 110 ? 13.050 6.523 -8.187 1.00 96.62 110 LYS A O 1
ATOM 857 N N . ASP A 1 111 ? 13.648 4.997 -6.649 1.00 96.50 111 ASP A N 1
ATOM 858 C CA . ASP A 1 111 ? 14.549 4.261 -7.537 1.00 96.50 111 ASP A CA 1
ATOM 859 C C . ASP A 1 111 ? 13.846 3.084 -8.211 1.00 96.50 111 ASP A C 1
ATOM 861 O O . ASP A 1 111 ? 14.171 2.762 -9.349 1.00 96.50 111 ASP A O 1
ATOM 865 N N . ALA A 1 112 ? 12.823 2.518 -7.563 1.00 96.25 112 ALA A N 1
ATOM 866 C CA . ALA A 1 112 ? 12.041 1.410 -8.098 1.00 96.25 112 ALA A CA 1
ATOM 867 C C . ALA A 1 112 ? 11.289 1.760 -9.390 1.00 96.25 112 ALA A C 1
ATOM 869 O O . ALA A 1 112 ? 11.044 0.854 -10.174 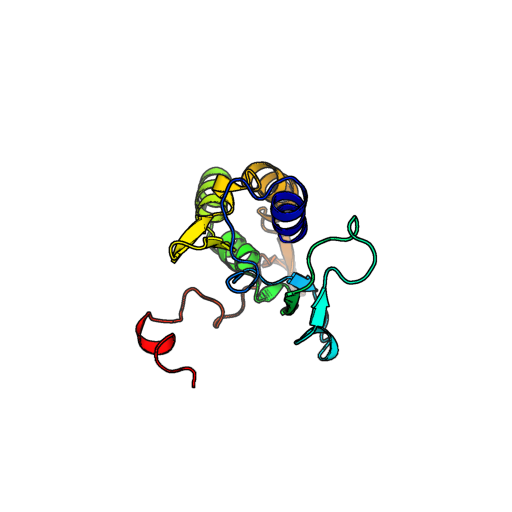1.00 96.25 112 ALA A O 1
ATOM 870 N N . ILE A 1 113 ? 10.948 3.037 -9.628 1.00 95.62 113 ILE A N 1
ATOM 871 C CA . ILE A 1 113 ? 10.306 3.513 -10.872 1.00 95.62 113 ILE A CA 1
ATOM 872 C C . ILE A 1 113 ? 11.242 3.467 -12.093 1.00 95.62 113 ILE A C 1
ATOM 874 O O . ILE A 1 113 ? 10.796 3.595 -13.227 1.00 95.62 113 ILE A O 1
ATOM 878 N N . LYS A 1 114 ? 12.552 3.292 -11.896 1.00 95.62 114 LYS A N 1
ATOM 879 C CA . LYS A 1 114 ? 13.506 3.230 -13.007 1.00 95.62 114 LYS A CA 1
ATOM 880 C C . LYS A 1 114 ? 13.502 1.817 -13.613 1.00 95.62 114 LYS A C 1
ATOM 882 O O . LYS A 1 114 ? 13.610 0.841 -12.867 1.00 95.62 114 LYS A O 1
ATOM 887 N N . PRO A 1 115 ? 13.408 1.668 -14.947 1.00 95.75 115 PRO A N 1
ATOM 888 C CA . PRO A 1 115 ? 13.542 0.366 -15.595 1.00 95.75 115 PRO A CA 1
ATOM 889 C C . PRO A 1 115 ? 14.913 -0.268 -15.349 1.00 95.75 115 PRO A C 1
ATOM 891 O O . PRO A 1 115 ? 15.927 0.430 -15.344 1.00 95.75 115 PRO A O 1
ATOM 894 N N . ASN A 1 116 ? 14.956 -1.595 -15.199 1.00 97.00 116 ASN A N 1
ATOM 895 C CA . ASN A 1 116 ? 16.219 -2.321 -15.074 1.00 97.00 116 ASN A CA 1
ATOM 896 C C . ASN A 1 116 ? 16.680 -2.792 -16.452 1.00 97.00 116 ASN A C 1
ATOM 898 O O . ASN A 1 116 ? 15.945 -3.498 -17.144 1.00 97.00 116 ASN A O 1
ATOM 902 N N . LEU A 1 117 ? 17.903 -2.422 -16.831 1.00 97.50 117 LEU A N 1
ATOM 903 C CA . LEU A 1 117 ? 18.546 -2.897 -18.051 1.00 97.50 117 LEU A CA 1
ATOM 904 C C . LEU A 1 117 ? 19.310 -4.189 -17.767 1.00 97.50 117 LEU A C 1
ATOM 906 O O . LEU A 1 117 ? 20.191 -4.227 -16.909 1.00 97.50 117 LEU A O 1
ATOM 910 N N . ILE A 1 118 ? 18.990 -5.227 -18.527 1.00 97.50 118 ILE A N 1
ATOM 911 C CA . ILE A 1 118 ? 19.686 -6.510 -18.537 1.00 97.50 118 ILE A CA 1
ATOM 912 C C . ILE A 1 118 ? 20.026 -6.893 -19.984 1.00 97.50 118 ILE A C 1
ATOM 914 O O . ILE A 1 118 ? 19.793 -6.123 -20.917 1.00 97.50 118 ILE A O 1
ATOM 918 N N . GLN A 1 119 ? 20.589 -8.081 -20.183 1.00 97.62 119 GLN A N 1
ATOM 919 C CA . GLN A 1 119 ? 20.890 -8.614 -21.510 1.00 97.62 119 GLN A CA 1
ATOM 920 C C . GLN A 1 119 ? 20.441 -10.070 -21.633 1.00 97.62 119 GLN A C 1
ATOM 922 O O . GLN A 1 119 ? 20.409 -10.801 -20.640 1.00 97.62 119 GLN A O 1
ATOM 927 N N . THR A 1 120 ? 20.113 -10.488 -22.853 1.00 97.56 120 THR A N 1
ATOM 928 C CA . THR A 1 120 ? 19.888 -11.897 -23.196 1.00 97.56 120 THR A CA 1
ATOM 929 C C . THR A 1 120 ? 21.216 -12.658 -23.295 1.00 97.56 120 THR A C 1
ATOM 931 O O . THR A 1 120 ? 22.295 -12.063 -23.259 1.00 97.56 120 THR A O 1
ATOM 934 N N . LEU A 1 121 ? 21.148 -13.984 -23.468 1.00 97.31 121 LEU A N 1
ATOM 935 C CA . LEU A 1 121 ? 22.330 -14.826 -23.717 1.00 97.31 121 LEU A CA 1
ATOM 936 C C . LEU A 1 121 ? 23.086 -14.440 -25.001 1.00 97.31 121 LEU A C 1
ATOM 938 O O . LEU A 1 121 ? 24.280 -14.686 -25.102 1.00 97.31 121 LEU A O 1
ATOM 942 N N . GLU A 1 122 ? 22.404 -13.806 -25.957 1.00 97.31 122 GLU A N 1
ATOM 943 C CA . GLU A 1 122 ? 22.974 -13.309 -27.218 1.00 97.31 122 GLU A CA 1
ATOM 944 C C . GLU A 1 122 ? 23.447 -11.848 -27.109 1.00 97.31 122 GLU A C 1
ATOM 946 O O . GLU A 1 122 ? 23.607 -11.164 -28.116 1.00 97.31 122 GLU A O 1
ATOM 951 N N . HIS A 1 123 ? 23.626 -11.337 -25.886 1.00 95.12 123 HIS A N 1
ATOM 952 C CA . HIS A 1 123 ? 24.043 -9.959 -25.603 1.00 95.12 123 HIS A CA 1
ATOM 953 C C . HIS A 1 123 ? 23.093 -8.871 -26.133 1.00 95.12 123 HIS A C 1
ATOM 955 O O . HIS A 1 123 ? 23.465 -7.701 -26.228 1.00 95.12 123 HIS A O 1
ATOM 961 N N . THR A 1 124 ? 21.841 -9.222 -26.438 1.00 97.50 124 THR A N 1
ATOM 962 C CA . THR A 1 124 ? 20.827 -8.232 -26.820 1.00 97.50 124 THR A CA 1
ATOM 963 C C . THR A 1 124 ? 20.306 -7.522 -25.566 1.00 97.50 124 THR A C 1
ATOM 965 O O . THR A 1 124 ? 19.915 -8.209 -24.618 1.00 97.50 124 THR A O 1
ATOM 968 N N . PRO A 1 125 ? 20.271 -6.177 -25.521 1.00 97.69 125 PRO A N 1
ATOM 969 C CA . PRO A 1 125 ? 19.725 -5.449 -24.378 1.00 97.69 125 PRO A CA 1
ATOM 970 C C . PRO A 1 125 ? 18.225 -5.711 -24.184 1.00 97.69 125 PRO A C 1
ATOM 972 O O . PRO A 1 125 ? 17.463 -5.720 -25.150 1.00 97.69 125 PRO A O 1
ATOM 975 N N . ALA A 1 126 ? 17.789 -5.871 -22.935 1.00 97.69 126 ALA A N 1
ATOM 976 C CA . ALA A 1 126 ? 16.387 -6.054 -22.565 1.00 97.69 126 ALA A CA 1
ATOM 977 C C . ALA A 1 126 ? 16.041 -5.258 -21.299 1.00 97.69 126 ALA A C 1
ATOM 979 O O . ALA A 1 126 ? 16.858 -5.140 -20.386 1.00 97.69 126 ALA A O 1
ATOM 980 N N . LEU A 1 127 ? 14.820 -4.728 -21.232 1.00 97.12 127 LEU A N 1
ATOM 981 C CA . LEU A 1 127 ? 14.301 -4.056 -20.042 1.00 97.12 127 LEU A CA 1
ATOM 982 C C . LEU A 1 127 ? 13.392 -5.001 -19.259 1.00 97.12 127 LEU A C 1
ATOM 984 O O . LEU A 1 127 ? 12.483 -5.599 -19.831 1.00 97.12 127 LEU A O 1
ATOM 988 N N . VAL A 1 128 ? 13.612 -5.096 -17.947 1.00 96.31 128 VAL A N 1
ATOM 989 C CA . VAL A 1 128 ? 12.728 -5.808 -17.014 1.00 96.31 128 VAL A CA 1
ATOM 990 C C . VAL A 1 128 ? 12.278 -4.834 -15.935 1.00 96.31 128 VAL A C 1
ATOM 992 O O . VAL A 1 128 ? 13.080 -4.321 -15.150 1.00 96.31 128 VAL A O 1
ATOM 995 N N . HIS A 1 129 ? 10.983 -4.539 -15.913 1.00 95.62 129 HIS A N 1
ATOM 996 C CA . HIS A 1 129 ? 10.418 -3.556 -15.002 1.00 95.62 129 HIS A CA 1
ATOM 997 C C . HIS A 1 129 ? 8.966 -3.887 -14.663 1.00 95.62 129 HIS A C 1
ATOM 999 O O . HIS A 1 129 ? 8.161 -4.145 -15.556 1.00 95.62 129 HIS A O 1
ATOM 1005 N N . GLY A 1 130 ? 8.643 -3.849 -13.371 1.00 91.38 130 GLY A N 1
ATOM 1006 C CA . GLY A 1 130 ? 7.308 -4.163 -12.879 1.00 91.38 130 GLY A CA 1
ATOM 1007 C C . GLY A 1 130 ? 6.932 -5.643 -12.995 1.00 91.38 130 GLY A C 1
ATOM 1008 O O . GLY A 1 130 ? 7.739 -6.500 -13.356 1.00 91.38 130 GLY A O 1
ATOM 1009 N N . GLY A 1 131 ? 5.684 -5.938 -12.636 1.00 88.12 131 GLY A N 1
ATOM 1010 C CA . GLY A 1 131 ? 5.151 -7.299 -12.595 1.00 88.12 131 GLY A CA 1
ATOM 1011 C C . GLY A 1 131 ? 3.800 -7.364 -11.893 1.00 88.12 131 GLY A C 1
ATOM 1012 O O . GLY A 1 131 ? 3.660 -8.066 -10.901 1.00 88.12 131 GLY A O 1
ATOM 1013 N N . ARG A 1 132 ? 2.815 -6.586 -12.356 1.00 87.06 132 ARG A N 1
ATOM 1014 C CA . ARG A 1 132 ? 1.446 -6.580 -11.807 1.00 87.06 132 ARG A CA 1
ATOM 1015 C C . ARG A 1 132 ? 0.692 -7.860 -12.201 1.00 87.06 132 ARG A C 1
ATOM 1017 O O . ARG A 1 132 ? 0.776 -8.294 -13.348 1.00 87.06 132 ARG A O 1
ATOM 1024 N N . LEU A 1 133 ? -0.120 -8.412 -11.293 1.00 78.12 133 LEU A N 1
ATOM 1025 C CA . LEU A 1 133 ? -1.122 -9.422 -11.658 1.00 78.12 133 LEU A CA 1
ATOM 1026 C C . LEU A 1 133 ? -2.265 -8.825 -12.507 1.00 78.12 133 LEU A C 1
ATOM 1028 O O . LEU A 1 133 ? -2.763 -7.751 -12.174 1.00 78.12 133 LEU A O 1
ATOM 1032 N N . PRO A 1 134 ? -2.768 -9.540 -13.533 1.00 56.84 134 PRO A N 1
ATOM 1033 C CA . PRO A 1 134 ? -3.890 -9.069 -14.350 1.00 56.84 134 PRO A CA 1
ATOM 1034 C C . PRO A 1 134 ? -5.195 -8.849 -13.569 1.00 56.84 134 PRO A C 1
ATOM 1036 O O . PRO A 1 134 ? -6.064 -8.132 -14.035 1.00 56.84 134 PRO A O 1
ATOM 1039 N N . THR A 1 135 ? -5.364 -9.467 -12.396 1.00 47.75 135 THR A N 1
ATOM 1040 C CA . THR A 1 135 ? -6.668 -9.599 -11.722 1.00 47.75 135 THR A CA 1
ATOM 1041 C C . THR A 1 135 ? -6.825 -8.830 -10.408 1.00 47.75 135 THR A C 1
ATOM 1043 O O . THR A 1 135 ? -7.737 -9.130 -9.641 1.00 47.75 135 THR A O 1
ATOM 1046 N N . SER A 1 136 ? -6.015 -7.809 -10.116 1.00 51.25 136 SER A N 1
ATOM 1047 C CA . SER A 1 136 ? -6.257 -6.957 -8.940 1.00 51.25 136 SER A CA 1
ATOM 1048 C C . SER A 1 136 ? -6.727 -5.547 -9.316 1.00 51.25 136 SER A C 1
ATOM 1050 O O . SER A 1 136 ? -5.996 -4.750 -9.902 1.00 51.25 136 SER A O 1
ATOM 1052 N N . LEU A 1 137 ? -7.984 -5.268 -8.957 1.00 48.47 137 LEU A N 1
ATOM 1053 C CA . LEU A 1 137 ? -8.634 -3.961 -8.763 1.00 48.47 137 LEU A CA 1
ATOM 1054 C C . LEU A 1 137 ? -8.870 -3.034 -9.972 1.00 48.47 137 LEU A C 1
ATOM 1056 O O . LEU A 1 137 ? -9.853 -2.304 -9.934 1.00 48.47 137 LEU A O 1
ATOM 1060 N N . THR A 1 138 ? -8.082 -3.063 -11.052 1.00 43.44 138 THR A N 1
ATOM 1061 C CA . THR A 1 138 ? -8.356 -2.207 -12.237 1.00 43.44 138 THR A CA 1
ATOM 1062 C C . THR A 1 138 ? -9.238 -2.864 -13.298 1.00 43.44 138 THR A C 1
ATOM 1064 O O . THR A 1 138 ? -9.740 -2.170 -14.174 1.00 43.44 138 THR A O 1
ATOM 1067 N N . ASP A 1 139 ? -9.439 -4.180 -13.209 1.00 38.53 139 ASP A N 1
ATOM 1068 C CA . ASP A 1 139 ? -10.212 -4.975 -14.176 1.00 38.53 139 ASP A CA 1
ATOM 1069 C C . ASP A 1 139 ? -11.530 -5.511 -13.590 1.00 38.53 139 ASP A C 1
ATOM 1071 O O . ASP A 1 139 ? -12.280 -6.186 -14.284 1.00 38.53 139 ASP A O 1
ATOM 1075 N N . VAL A 1 140 ? -11.837 -5.189 -12.325 1.00 42.22 140 VAL A N 1
ATOM 1076 C CA . VAL A 1 140 ? -13.137 -5.507 -11.725 1.00 42.22 140 VAL A CA 1
ATOM 1077 C C . VAL A 1 140 ? -14.097 -4.401 -12.129 1.00 42.22 140 VAL A C 1
ATOM 1079 O O . VAL A 1 140 ? -14.040 -3.283 -11.612 1.00 42.22 140 VAL A O 1
ATOM 1082 N N . THR A 1 141 ? -14.978 -4.687 -13.080 1.00 34.81 141 THR A N 1
ATOM 1083 C CA . THR A 1 141 ? -16.061 -3.749 -13.389 1.00 34.81 141 THR A CA 1
ATOM 1084 C C . THR A 1 141 ? -16.937 -3.575 -12.140 1.00 34.81 141 THR A C 1
ATOM 1086 O O . THR A 1 141 ? -17.100 -4.527 -11.373 1.00 34.81 141 THR A O 1
ATOM 1089 N N . PRO A 1 142 ? -17.587 -2.416 -11.921 1.00 38.94 142 PRO A N 1
ATOM 1090 C CA . PRO A 1 142 ? -18.536 -2.246 -10.812 1.00 38.94 142 PRO A CA 1
ATOM 1091 C C . PRO A 1 142 ?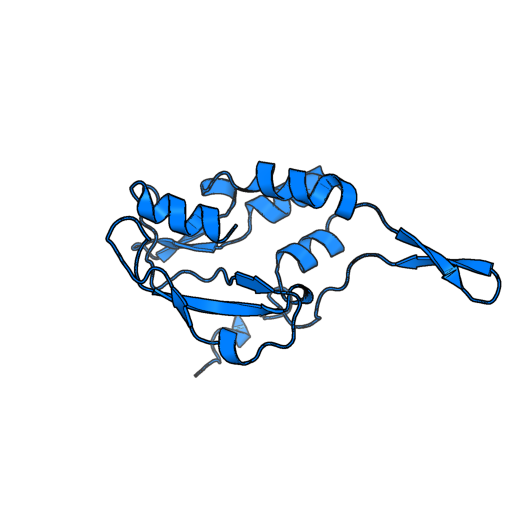 -19.616 -3.347 -10.743 1.00 38.94 142 PRO A C 1
ATOM 1093 O O . PRO A 1 142 ? -20.175 -3.612 -9.682 1.00 38.94 142 PRO A O 1
ATOM 1096 N N . SER A 1 143 ? -19.879 -4.030 -11.864 1.00 39.66 143 SER A N 1
ATOM 1097 C CA . SER A 1 143 ? -20.812 -5.155 -11.962 1.00 39.66 143 SER A CA 1
ATOM 1098 C C . SER A 1 143 ? -20.336 -6.457 -11.295 1.00 39.66 143 SER A C 1
ATOM 1100 O O . SER A 1 143 ? -21.165 -7.298 -10.947 1.00 39.66 143 SER A O 1
ATOM 1102 N N . GLU A 1 144 ? -19.032 -6.625 -11.070 1.00 35.44 144 GLU A N 1
ATOM 1103 C CA . GLU A 1 144 ? -18.439 -7.829 -10.471 1.00 35.44 144 GLU A CA 1
ATOM 1104 C C . GLU A 1 144 ? -18.289 -7.723 -8.946 1.00 35.44 144 GLU A C 1
ATOM 1106 O O . GLU A 1 144 ? -18.357 -8.738 -8.254 1.00 35.44 144 GLU A O 1
ATOM 1111 N N . LEU A 1 145 ? -18.205 -6.503 -8.403 1.00 41.25 145 LEU A N 1
ATOM 1112 C 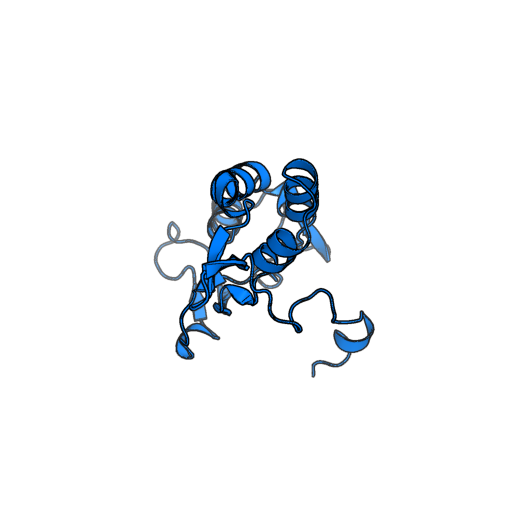CA . LEU A 1 145 ? -18.293 -6.240 -6.957 1.00 41.25 145 LEU A CA 1
ATOM 1113 C C . LEU A 1 145 ? -19.677 -6.589 -6.377 1.00 41.25 145 LEU A C 1
ATOM 1115 O O . LEU A 1 145 ? -19.778 -6.954 -5.213 1.00 41.25 145 LEU A O 1
ATOM 1119 N N . LEU A 1 146 ? -20.732 -6.543 -7.198 1.00 38.62 146 LEU A N 1
ATOM 1120 C CA . LEU A 1 146 ? -22.110 -6.893 -6.821 1.00 38.62 146 LEU A CA 1
ATOM 1121 C C . LEU A 1 146 ? -22.413 -8.403 -6.884 1.00 38.62 146 LEU A C 1
ATOM 1123 O O . LEU A 1 146 ? -23.549 -8.806 -6.639 1.00 38.62 146 LEU A O 1
ATOM 1127 N N . ARG A 1 147 ? -21.437 -9.241 -7.260 1.00 32.66 147 ARG A N 1
ATOM 1128 C CA . ARG A 1 147 ? -21.619 -10.691 -7.465 1.00 32.66 147 ARG A CA 1
ATOM 1129 C C . ARG A 1 147 ? -20.797 -11.576 -6.530 1.00 32.66 147 ARG A C 1
ATOM 1131 O O . ARG A 1 147 ? -20.780 -12.790 -6.731 1.00 32.66 147 ARG A O 1
ATOM 1138 N N . GLN A 1 148 ? -20.123 -11.015 -5.531 1.00 30.59 148 GLN A N 1
ATOM 1139 C CA . GLN A 1 148 ? -19.552 -11.847 -4.471 1.00 30.59 148 GLN A CA 1
ATOM 1140 C C . GLN A 1 148 ? -20.666 -12.190 -3.461 1.00 30.59 148 GLN A C 1
ATOM 1142 O O . GLN A 1 148 ? -21.451 -11.297 -3.144 1.00 30.59 148 GLN A O 1
ATOM 1147 N N . PRO A 1 149 ? -20.807 -13.472 -3.068 1.00 39.88 149 PRO A N 1
ATOM 1148 C CA . PRO A 1 149 ? -21.906 -13.953 -2.229 1.00 39.88 149 PRO A CA 1
ATOM 1149 C C . PRO A 1 149 ? -21.902 -13.361 -0.818 1.00 39.88 149 PRO A C 1
ATOM 1151 O O . PRO A 1 149 ? -20.801 -13.051 -0.309 1.00 39.88 149 PRO A O 1
#

Foldseek 3Di:
DVVLVQVCQLVPVPVQFDLAFFPAAAEDQDPDPPQQWDWAQPDDSNRTDTDIHHYDHPLLDVLLVLLVPAPDLVSSLVSQQADFGGAHPVRHTDGVVNSVCSVVSSVVCVCLSDWDWDADPVRHIDTDHTRHDPPHDPPCDPVNVVPDD